Protein AF-C3QZ35-F1 (afdb_monomer_lite)

Radius of gyration: 8.87 Å; chains: 1; bounding box: 20×18×23 Å

Structure (mmCIF, N/CA/C/O backbone):
data_AF-C3QZ35-F1
#
_entry.id   AF-C3QZ35-F1
#
loop_
_atom_site.group_PDB
_atom_site.id
_atom_site.type_symbol
_atom_site.label_atom_id
_atom_site.label_alt_id
_atom_site.label_comp_id
_atom_site.label_asym_id
_atom_site.label_entity_id
_atom_site.label_seq_id
_atom_site.pdbx_PDB_ins_code
_atom_site.Cartn_x
_atom_site.Cartn_y
_ato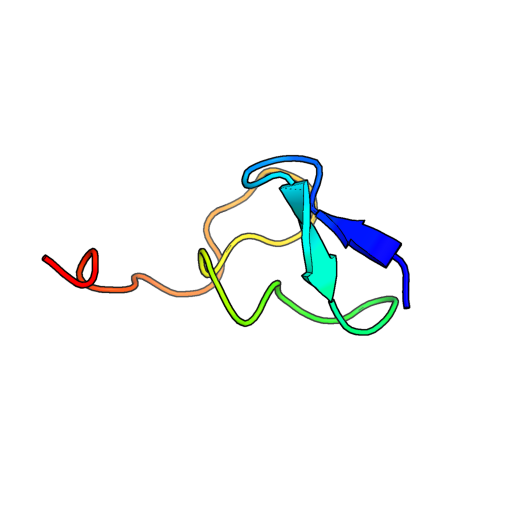m_site.Cartn_z
_atom_site.occupancy
_atom_site.B_iso_or_equiv
_atom_site.auth_seq_id
_atom_site.auth_comp_id
_atom_site.auth_asym_id
_atom_site.auth_atom_id
_atom_site.pdbx_PDB_model_num
ATOM 1 N N . MET A 1 1 ? 8.368 -5.479 -5.886 1.00 79.50 1 MET A N 1
ATOM 2 C CA . MET A 1 1 ? 7.569 -5.561 -4.648 1.00 79.50 1 MET A CA 1
ATOM 3 C C . MET A 1 1 ? 7.822 -4.295 -3.851 1.00 79.50 1 MET A C 1
ATOM 5 O O . MET A 1 1 ? 8.945 -3.813 -3.890 1.00 79.50 1 MET A O 1
ATOM 9 N N . ALA A 1 2 ? 6.803 -3.743 -3.198 1.00 90.25 2 ALA A N 1
ATOM 10 C CA . ALA A 1 2 ? 6.889 -2.535 -2.375 1.00 90.25 2 ALA A CA 1
ATOM 11 C C . ALA A 1 2 ? 6.538 -2.865 -0.924 1.00 90.25 2 ALA A C 1
ATOM 13 O O . ALA A 1 2 ? 5.809 -3.823 -0.679 1.00 90.25 2 ALA A O 1
ATOM 14 N N . ILE A 1 3 ? 7.010 -2.053 0.016 1.00 92.19 3 ILE A N 1
ATOM 15 C CA . ILE A 1 3 ? 6.571 -2.124 1.410 1.00 92.19 3 ILE A CA 1
ATOM 16 C C . ILE A 1 3 ? 5.229 -1.401 1.523 1.00 92.19 3 ILE A C 1
ATOM 18 O O . ILE A 1 3 ? 5.094 -0.254 1.093 1.00 92.19 3 ILE A O 1
ATOM 22 N N . CYS A 1 4 ? 4.229 -2.074 2.089 1.00 91.69 4 CYS A N 1
ATOM 23 C CA . CYS A 1 4 ? 2.916 -1.491 2.300 1.00 91.69 4 CYS A CA 1
ATOM 24 C C . CYS A 1 4 ? 3.020 -0.383 3.357 1.00 91.69 4 CYS A C 1
ATOM 26 O O . CYS A 1 4 ? 3.435 -0.667 4.479 1.00 91.69 4 CYS A O 1
ATOM 28 N N . PRO A 1 5 ? 2.574 0.852 3.070 1.00 89.69 5 PRO A N 1
ATOM 29 C CA . PRO A 1 5 ? 2.654 1.949 4.034 1.00 89.69 5 PRO A CA 1
ATOM 30 C C . PRO A 1 5 ? 1.709 1.786 5.235 1.00 89.69 5 PRO A C 1
ATOM 32 O O . PRO A 1 5 ? 1.837 2.535 6.193 1.00 89.69 5 PRO A O 1
ATOM 35 N N . ASN A 1 6 ? 0.754 0.848 5.184 1.00 90.00 6 ASN A N 1
ATOM 36 C CA . ASN A 1 6 ? -0.166 0.601 6.295 1.00 90.00 6 ASN A CA 1
ATOM 37 C C . ASN A 1 6 ? 0.348 -0.486 7.255 1.00 90.00 6 ASN A C 1
ATOM 39 O O . ASN A 1 6 ? 0.392 -0.279 8.458 1.00 90.00 6 ASN A O 1
ATOM 43 N N . CYS A 1 7 ? 0.752 -1.644 6.728 1.00 91.00 7 CYS A N 1
ATOM 44 C CA . CYS A 1 7 ? 1.116 -2.801 7.560 1.00 91.00 7 CYS A CA 1
ATOM 45 C C . CYS A 1 7 ? 2.608 -3.156 7.546 1.00 91.00 7 CYS A C 1
ATOM 47 O O . CYS A 1 7 ? 3.031 -4.009 8.315 1.00 91.00 7 CYS A O 1
ATOM 49 N N . GLY A 1 8 ? 3.414 -2.546 6.673 1.00 91.19 8 GLY A N 1
ATOM 50 C CA . GLY A 1 8 ? 4.847 -2.836 6.568 1.00 91.19 8 GLY A CA 1
ATOM 51 C C . GLY A 1 8 ? 5.202 -4.130 5.825 1.00 91.19 8 GLY A C 1
ATOM 52 O O . GLY A 1 8 ? 6.381 -4.379 5.589 1.00 91.19 8 GLY A O 1
ATOM 53 N N . GLU A 1 9 ? 4.224 -4.936 5.401 1.00 93.25 9 GLU A N 1
ATOM 54 C CA . GLU A 1 9 ? 4.498 -6.137 4.606 1.00 93.25 9 GLU A CA 1
ATOM 55 C C . GLU A 1 9 ? 4.818 -5.832 3.141 1.00 93.25 9 GLU A C 1
ATOM 57 O O . GLU A 1 9 ? 4.376 -4.837 2.555 1.00 93.25 9 GLU A O 1
ATOM 62 N N . TRP A 1 10 ? 5.560 -6.745 2.517 1.00 93.06 10 TRP A N 1
ATOM 63 C CA . TRP A 1 10 ? 5.834 -6.698 1.090 1.00 93.06 10 TRP A CA 1
ATOM 64 C C . TRP A 1 10 ? 4.584 -7.024 0.273 1.00 93.06 10 TRP A C 1
ATOM 66 O O . TRP A 1 10 ? 3.932 -8.043 0.474 1.00 93.06 10 TRP A O 1
ATOM 76 N N . HIS A 1 11 ? 4.284 -6.190 -0.717 1.00 90.38 11 HIS A N 1
ATOM 77 C CA . HIS A 1 11 ? 3.198 -6.426 -1.661 1.00 90.38 11 HIS A CA 1
ATOM 78 C C . HIS A 1 11 ? 3.626 -6.170 -3.109 1.00 90.38 11 HIS A C 1
ATOM 80 O O . HIS A 1 11 ? 4.696 -5.620 -3.399 1.00 90.38 11 HIS A O 1
ATOM 86 N N . VAL A 1 12 ? 2.789 -6.603 -4.050 1.00 92.00 12 VAL A N 1
ATOM 87 C CA . VAL A 1 12 ? 3.019 -6.383 -5.481 1.00 92.00 12 VAL A CA 1
ATOM 88 C C . VAL A 1 12 ? 2.761 -4.910 -5.820 1.00 92.00 12 VAL A C 1
ATOM 90 O O . VAL A 1 12 ? 1.859 -4.265 -5.282 1.00 92.00 12 VAL A O 1
ATOM 93 N N . TYR A 1 13 ? 3.606 -4.346 -6.686 1.00 91.62 13 TYR A N 1
ATOM 94 C CA . TYR A 1 13 ? 3.466 -2.950 -7.096 1.00 91.62 13 TYR A CA 1
ATOM 95 C C . TYR A 1 13 ? 2.127 -2.721 -7.795 1.00 91.62 13 TYR A C 1
ATOM 97 O O . TYR A 1 13 ? 1.679 -3.549 -8.581 1.00 91.62 13 TYR A O 1
ATOM 105 N N . HIS A 1 14 ? 1.516 -1.570 -7.515 1.00 91.00 14 HIS A N 1
ATOM 106 C CA . HIS A 1 14 ? 0.232 -1.143 -8.081 1.00 91.00 14 HIS A CA 1
ATOM 107 C C . HIS A 1 14 ? -0.953 -2.089 -7.824 1.00 91.00 14 HIS A C 1
ATOM 109 O O . HIS A 1 14 ? -2.013 -1.885 -8.405 1.00 91.00 14 HIS A O 1
ATOM 115 N N . THR A 1 15 ? -0.825 -3.046 -6.906 1.00 90.12 15 THR A N 1
ATOM 116 C CA . THR A 1 15 ? -1.941 -3.870 -6.438 1.00 90.12 15 THR A CA 1
ATOM 117 C C . THR A 1 15 ? -2.293 -3.536 -4.996 1.00 90.12 15 THR A C 1
ATOM 119 O O . THR A 1 15 ? -1.494 -2.959 -4.251 1.00 90.12 15 THR A O 1
ATOM 122 N N . VAL A 1 16 ? -3.489 -3.954 -4.586 1.00 92.56 16 VAL A N 1
ATOM 123 C CA . VAL A 1 16 ? -3.901 -3.966 -3.180 1.00 92.56 16 VAL A CA 1
ATOM 124 C C . VAL A 1 16 ? -2.912 -4.801 -2.362 1.00 92.56 16 VAL A C 1
ATOM 126 O O . VAL A 1 16 ? -2.394 -5.814 -2.843 1.00 92.56 16 VAL A O 1
ATOM 129 N N . CYS A 1 17 ? -2.629 -4.372 -1.131 1.00 92.88 17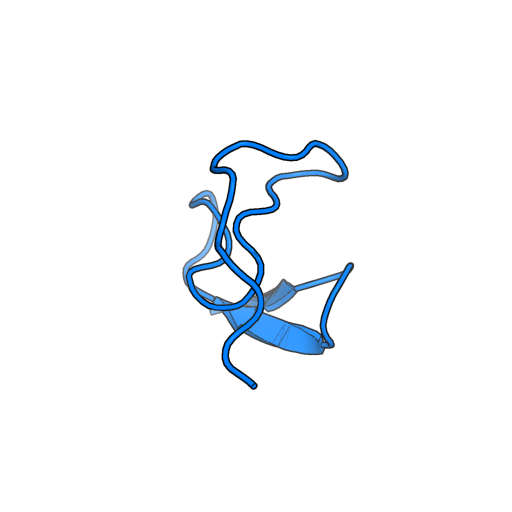 CYS A N 1
ATOM 130 C CA . CYS A 1 17 ? -1.842 -5.166 -0.201 1.00 92.88 17 CYS A CA 1
ATOM 131 C C . CYS A 1 17 ? -2.615 -6.433 0.182 1.00 92.88 17 CYS A C 1
ATOM 133 O O . CYS A 1 17 ? -3.705 -6.363 0.751 1.00 92.88 17 CYS A O 1
ATOM 135 N N . GLY A 1 18 ? -2.033 -7.596 -0.114 1.00 88.75 18 GLY A N 1
ATOM 136 C CA . GLY A 1 18 ? -2.623 -8.892 0.211 1.00 88.75 18 GLY A CA 1
ATOM 137 C C . GLY A 1 18 ? -2.701 -9.175 1.713 1.00 88.75 18 GLY A C 1
ATOM 138 O O . GLY A 1 18 ? -3.511 -9.999 2.112 1.00 88.75 18 GLY A O 1
ATOM 139 N N . ALA A 1 19 ? -1.921 -8.480 2.536 1.00 90.12 19 ALA A N 1
ATOM 140 C CA . ALA A 1 19 ? -1.905 -8.670 3.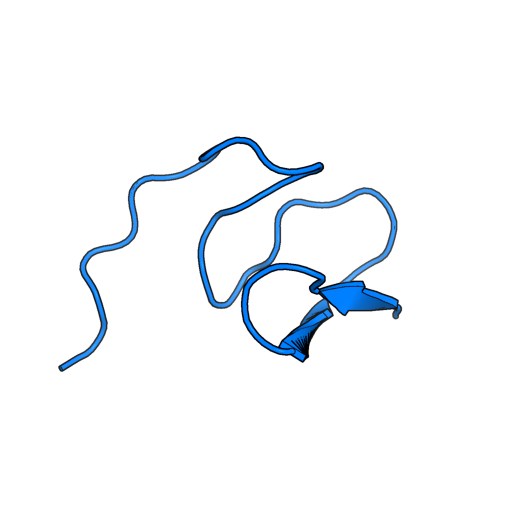981 1.00 90.12 19 ALA A CA 1
ATOM 141 C C . ALA A 1 19 ? -3.067 -7.943 4.664 1.00 90.12 19 ALA A C 1
ATOM 143 O O . ALA A 1 19 ? -3.906 -8.557 5.309 1.00 90.12 19 ALA A O 1
ATOM 144 N N . CYS A 1 20 ? -3.163 -6.628 4.449 1.00 90.31 20 CYS A N 1
ATOM 145 C CA . CYS A 1 20 ? -4.114 -5.775 5.162 1.00 90.31 20 CYS A CA 1
ATOM 146 C C . CYS A 1 20 ? -5.314 -5.312 4.324 1.00 90.31 20 CYS A C 1
ATOM 148 O O . CYS A 1 20 ? -6.220 -4.695 4.867 1.00 90.31 20 CYS A O 1
ATOM 150 N N . GLY A 1 21 ? -5.335 -5.553 3.008 1.00 91.25 21 GLY A N 1
ATOM 151 C CA . GLY A 1 21 ? -6.446 -5.136 2.139 1.00 91.25 21 GLY A CA 1
ATOM 152 C C . GLY A 1 21 ? -6.453 -3.648 1.762 1.00 91.25 21 GLY A C 1
ATOM 153 O O . GLY A 1 21 ? -7.400 -3.174 1.133 1.00 91.25 21 GLY A O 1
ATOM 154 N N . TYR A 1 22 ? -5.398 -2.897 2.096 1.00 92.19 22 TYR A N 1
ATOM 155 C CA . TYR A 1 22 ? -5.291 -1.474 1.766 1.00 92.19 22 TYR A CA 1
ATOM 156 C C . TYR A 1 22 ? -4.579 -1.220 0.439 1.00 92.19 22 TYR A C 1
ATOM 158 O O . TYR A 1 22 ? -3.604 -1.885 0.080 1.00 92.19 22 TYR A O 1
ATOM 166 N N . 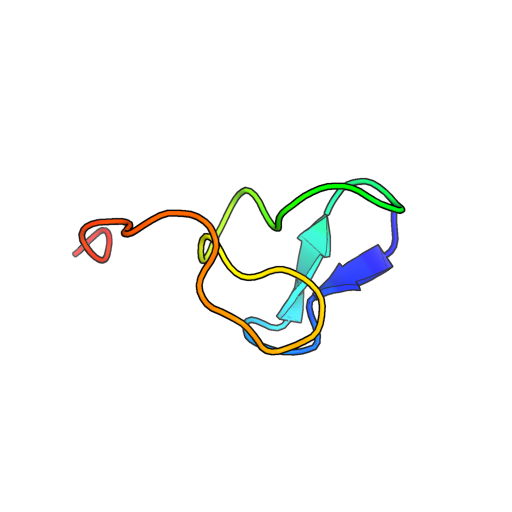TYR A 1 23 ? -5.028 -0.178 -0.258 1.00 92.38 23 TYR A N 1
ATOM 167 C CA . TYR A 1 23 ? -4.367 0.375 -1.432 1.00 92.38 23 TYR A CA 1
ATOM 168 C C . TYR A 1 23 ? -4.369 1.899 -1.369 1.00 92.38 23 TYR A C 1
ATOM 170 O O . TYR A 1 23 ? -5.419 2.529 -1.254 1.00 92.38 23 TYR A O 1
ATOM 178 N N . ARG A 1 24 ? -3.174 2.501 -1.435 1.00 87.38 24 ARG A N 1
ATOM 179 C CA . ARG A 1 24 ? -2.974 3.965 -1.408 1.00 87.38 24 ARG A CA 1
ATOM 180 C C . ARG A 1 24 ? -3.730 4.662 -0.262 1.00 87.38 24 ARG A C 1
ATOM 182 O O . ARG A 1 24 ? -4.351 5.700 -0.463 1.00 87.38 24 ARG A O 1
ATOM 189 N N . GLY A 1 25 ? -3.688 4.066 0.932 1.00 86.06 25 GLY A N 1
ATOM 190 C CA . GLY A 1 25 ? -4.295 4.628 2.145 1.00 86.06 25 GLY A CA 1
ATOM 191 C C . GLY A 1 25 ? -5.811 4.451 2.259 1.00 86.06 25 GLY A C 1
ATOM 192 O O . GLY A 1 25 ? -6.402 4.961 3.202 1.00 86.06 25 GLY A O 1
ATOM 193 N N . LYS A 1 26 ? -6.448 3.724 1.335 1.00 89.62 26 LYS A N 1
ATOM 194 C CA . LYS A 1 26 ? -7.870 3.373 1.411 1.00 89.62 26 LYS A CA 1
ATOM 195 C C . LYS A 1 26 ? -8.034 1.871 1.603 1.00 89.62 26 LYS A C 1
ATOM 197 O O . LYS A 1 26 ? -7.268 1.095 1.025 1.00 89.62 26 LYS A O 1
ATOM 202 N N . LEU A 1 27 ? -9.030 1.476 2.390 1.00 90.19 27 LEU A N 1
ATOM 203 C CA . LEU A 1 27 ? -9.434 0.080 2.513 1.00 90.19 27 LEU A CA 1
ATOM 204 C C . LEU A 1 27 ? -10.106 -0.330 1.199 1.00 90.19 27 LEU A C 1
ATOM 206 O O . LEU A 1 27 ? -11.146 0.213 0.837 1.00 90.19 27 LEU A O 1
ATOM 210 N N . ALA A 1 28 ? -9.456 -1.215 0.447 1.00 90.25 28 ALA A N 1
ATOM 211 C CA . ALA A 1 28 ? -9.973 -1.714 -0.825 1.00 90.25 28 ALA A CA 1
ATOM 212 C C . ALA A 1 28 ? -10.719 -3.040 -0.640 1.00 90.25 28 ALA A C 1
ATOM 214 O O . ALA A 1 28 ? -11.642 -3.335 -1.391 1.00 90.25 28 ALA A O 1
ATOM 215 N N . ILE A 1 29 ? -10.304 -3.835 0.348 1.00 88.94 29 ILE A N 1
ATOM 216 C CA . ILE A 1 29 ? -10.914 -5.112 0.706 1.00 88.94 29 ILE A CA 1
ATOM 217 C C . ILE A 1 29 ? -10.999 -5.151 2.227 1.00 88.94 29 ILE A C 1
ATOM 219 O O . ILE A 1 29 ? -9.970 -5.036 2.894 1.00 88.94 29 ILE A O 1
ATOM 223 N N . GLU A 1 30 ? -12.205 -5.323 2.765 1.00 84.00 30 GLU A N 1
ATOM 224 C CA . GLU A 1 30 ? -12.379 -5.690 4.167 1.00 84.00 30 GLU A CA 1
ATOM 225 C C . GLU A 1 30 ? -11.803 -7.086 4.367 1.00 84.00 30 GLU A C 1
ATOM 227 O O . GLU A 1 30 ? -12.290 -8.073 3.816 1.00 84.00 30 GLU A O 1
ATOM 232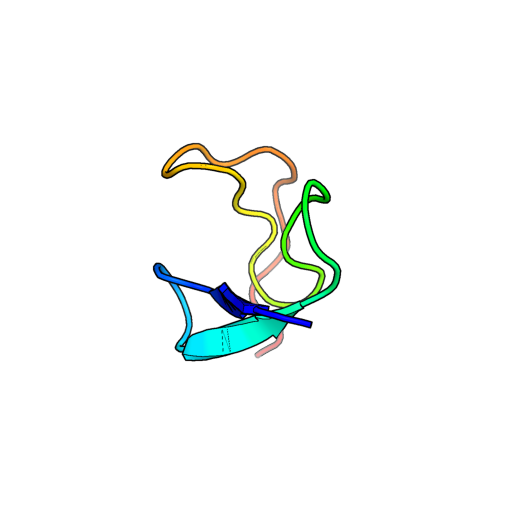 N N . LYS A 1 31 ? -10.702 -7.149 5.111 1.00 73.62 31 LYS A N 1
ATOM 233 C CA . LYS A 1 31 ? -10.162 -8.406 5.597 1.00 73.62 31 LYS A CA 1
ATOM 234 C C . LYS A 1 31 ? -10.543 -8.527 7.056 1.00 73.62 31 LYS A C 1
ATOM 236 O O . LYS A 1 31 ? -10.250 -7.626 7.840 1.00 73.62 31 LYS A O 1
ATOM 241 N N . GLU A 1 32 ? -11.182 -9.636 7.405 1.00 65.81 32 GLU A N 1
ATOM 242 C CA . GLU A 1 32 ? -11.252 -10.062 8.796 1.00 65.81 32 GLU A CA 1
ATOM 243 C C . GLU A 1 32 ? -9.806 -10.172 9.278 1.00 65.81 32 GLU A C 1
ATOM 245 O O . GLU A 1 32 ? -8.991 -10.855 8.649 1.00 65.81 32 GLU A O 1
ATOM 250 N N . ALA A 1 33 ? -9.451 -9.399 10.307 1.00 54.19 33 ALA A N 1
ATOM 251 C CA . ALA A 1 33 ? -8.124 -9.465 10.892 1.00 54.19 33 ALA A CA 1
ATOM 252 C C . ALA A 1 33 ? -7.866 -10.932 11.249 1.00 54.19 33 ALA A C 1
ATOM 254 O O . ALA A 1 33 ? -8.610 -11.506 12.045 1.0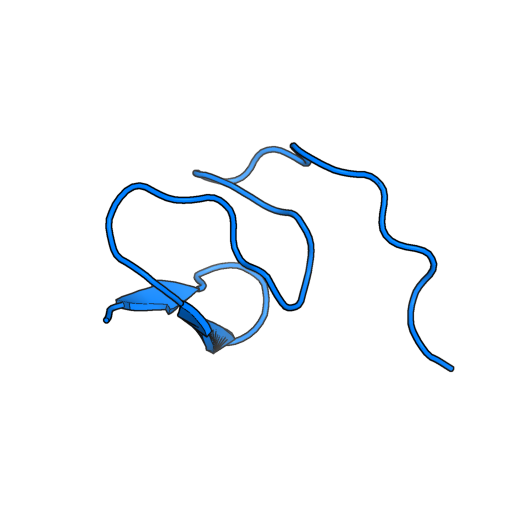0 54.19 33 ALA A O 1
ATOM 255 N N . ALA A 1 34 ? -6.873 -11.550 10.605 1.00 51.94 34 ALA A N 1
ATOM 256 C CA . ALA A 1 34 ? -6.426 -12.867 11.018 1.00 51.94 34 ALA A CA 1
ATOM 257 C C . ALA A 1 34 ? -5.971 -12.725 12.476 1.00 51.94 34 ALA A C 1
ATOM 259 O O . ALA A 1 34 ? -5.057 -11.947 12.755 1.00 51.94 34 ALA A O 1
ATOM 260 N N . VAL A 1 35 ? -6.721 -13.375 13.369 1.00 38.47 35 VAL A N 1
ATOM 261 C CA . VAL A 1 35 ? -6.479 -13.450 14.816 1.00 38.47 35 VAL A CA 1
ATOM 262 C C . VAL A 1 35 ? -5.068 -13.951 15.093 1.00 38.47 35 VAL A C 1
ATOM 264 O O . VAL A 1 35 ? -4.638 -14.892 14.386 1.00 38.47 35 VAL A O 1
#

Foldseek 3Di:
DDQDPPPRDDDDPPDQRPQCCDDPRDRNDDDDNPD

Secondary structure (DSSP, 8-state):
-EE-TTT--EE-TTS--TTT-EETTEE-S-PPP--

pLDDT: mean 85.37, std 12.79, range [38.47, 93.25]

Sequence (35 aa):
MAICPNCGEWHVYHTVCGACGYYRGKLAIEKEAAV